Protein AF-A0A2P6NY40-F1 (afdb_monomer_lite)

Secondary structure (DSSP, 8-state):
--TT-HHHHHHHT-TTSEEE-TTGGGT---EEEHHHHHHHHHH-HHHHTHHHHHHHHHHHHHHHHHT-TT--PPP--

Radius of gyration: 21.32 Å; chains: 1; bounding box: 42×41×61 Å

Foldseek 3Di:
DDPPCPVVCLVPPFQFRWDAAPLVVVPGGDIGGNVCNVVCCVVPPSNVCVVVVVVVVVVVVVVVVVPPPPPDDDDDD

Structure (mmCIF, N/CA/C/O backbone):
data_AF-A0A2P6NY40-F1
#
_entry.id   AF-A0A2P6NY40-F1
#
loop_
_atom_site.group_PDB
_atom_site.id
_atom_site.type_symbol
_atom_site.label_atom_id
_atom_site.label_alt_id
_atom_site.label_comp_id
_atom_site.label_asym_id
_atom_site.label_entity_id
_atom_site.label_seq_id
_atom_site.pdbx_PDB_ins_code
_atom_site.Cartn_x
_atom_site.Cartn_y
_atom_site.Cartn_z
_atom_site.occupancy
_atom_site.B_iso_or_equiv
_atom_site.auth_seq_id
_atom_site.auth_comp_id
_atom_site.auth_asym_id
_atom_site.auth_atom_id
_atom_site.pdbx_PDB_model_num
ATOM 1 N N . MET A 1 1 ? 23.041 -12.943 -18.525 1.00 55.50 1 MET A N 1
ATOM 2 C CA . MET A 1 1 ? 21.800 -13.404 -17.861 1.00 55.50 1 MET A CA 1
ATOM 3 C C . MET A 1 1 ? 21.387 -14.729 -18.496 1.00 55.50 1 MET A C 1
ATOM 5 O O . MET A 1 1 ? 21.303 -14.775 -19.719 1.00 55.50 1 MET A O 1
ATOM 9 N N . LYS A 1 2 ? 21.228 -15.818 -17.726 1.00 63.66 2 LYS A N 1
ATOM 10 C CA . LYS A 1 2 ? 20.741 -17.102 -18.266 1.00 63.66 2 LYS A CA 1
ATOM 11 C C . LYS A 1 2 ? 19.237 -16.990 -18.529 1.00 63.66 2 LYS A C 1
ATOM 13 O O . LYS A 1 2 ? 18.497 -16.461 -17.710 1.00 63.66 2 LYS A O 1
ATOM 18 N N . ARG A 1 3 ? 18.794 -17.481 -19.687 1.00 63.25 3 ARG A N 1
ATOM 19 C CA . ARG A 1 3 ? 17.434 -17.311 -20.234 1.00 63.25 3 ARG A CA 1
ATOM 20 C C . ARG A 1 3 ? 16.323 -18.033 -19.433 1.00 63.25 3 ARG A C 1
ATOM 22 O O . ARG A 1 3 ? 15.169 -17.930 -19.818 1.00 63.25 3 ARG A O 1
ATOM 29 N N . GLY A 1 4 ? 16.662 -18.749 -18.351 1.00 64.00 4 GLY A N 1
ATOM 30 C CA . GLY A 1 4 ? 15.742 -19.586 -17.562 1.00 64.00 4 GLY A CA 1
ATOM 31 C C . GLY A 1 4 ? 15.313 -19.030 -16.197 1.00 64.00 4 GLY A C 1
ATOM 32 O O . GLY A 1 4 ? 14.373 -19.551 -15.614 1.00 64.00 4 GLY A O 1
ATOM 33 N N . ASP A 1 5 ? 15.934 -17.959 -15.696 1.00 78.00 5 ASP A N 1
ATOM 34 C CA . ASP A 1 5 ? 15.686 -17.461 -14.329 1.00 78.00 5 ASP A CA 1
ATOM 35 C C . ASP A 1 5 ? 14.667 -16.315 -14.267 1.00 78.00 5 ASP A C 1
ATOM 37 O O . ASP A 1 5 ? 14.694 -15.507 -13.340 1.00 78.00 5 ASP A O 1
ATOM 41 N N . LEU A 1 6 ? 13.767 -16.193 -15.249 1.00 79.31 6 LEU A N 1
ATOM 42 C CA . LEU A 1 6 ? 12.791 -15.098 -15.270 1.00 79.31 6 LEU A CA 1
ATOM 43 C C . LEU A 1 6 ? 11.902 -15.073 -14.008 1.00 79.31 6 LEU A C 1
ATOM 45 O O . LEU A 1 6 ? 11.795 -14.000 -13.411 1.00 79.31 6 LEU A O 1
ATOM 49 N N . PRO A 1 7 ? 11.337 -16.200 -13.525 1.00 84.81 7 PRO A N 1
ATOM 50 C CA . PRO A 1 7 ? 10.563 -16.201 -12.283 1.00 84.81 7 PRO A CA 1
ATOM 51 C C . PRO A 1 7 ? 11.413 -15.745 -11.091 1.00 84.81 7 PRO A C 1
ATOM 53 O O . PRO A 1 7 ? 11.067 -14.777 -10.414 1.00 84.81 7 PRO A O 1
ATOM 56 N N . SER A 1 8 ? 12.592 -16.345 -10.916 1.00 87.38 8 SER A N 1
ATOM 57 C CA . SER A 1 8 ? 13.539 -16.015 -9.845 1.00 87.38 8 SER A CA 1
ATOM 58 C C . SER A 1 8 ? 13.965 -14.541 -9.872 1.00 87.38 8 SER A C 1
ATOM 60 O O . SER A 1 8 ? 14.043 -13.884 -8.833 1.00 87.38 8 SER A O 1
ATOM 62 N N . HIS A 1 9 ? 14.201 -13.989 -11.063 1.00 87.31 9 HIS A N 1
ATOM 63 C CA . HIS A 1 9 ? 14.533 -12.584 -11.262 1.00 87.31 9 HIS A CA 1
ATOM 64 C C . HIS A 1 9 ? 13.356 -11.674 -10.903 1.00 87.31 9 HIS A C 1
ATOM 66 O O . HIS A 1 9 ? 13.535 -10.720 -10.147 1.00 87.31 9 HIS A O 1
ATOM 72 N N . THR A 1 10 ? 12.154 -11.956 -11.415 1.00 88.00 10 THR A N 1
ATOM 73 C CA . THR A 1 10 ? 10.959 -11.140 -11.134 1.00 88.00 10 THR A CA 1
ATOM 74 C C . THR A 1 10 ? 10.633 -11.096 -9.644 1.00 88.00 10 THR A C 1
ATOM 76 O O . THR A 1 10 ? 10.353 -10.022 -9.107 1.00 88.00 10 THR A O 1
ATOM 79 N N . GLN A 1 11 ? 10.775 -12.226 -8.950 1.00 87.25 11 GLN A N 1
ATOM 80 C CA . GLN A 1 11 ? 10.498 -12.332 -7.523 1.00 87.25 11 GLN A CA 1
ATOM 81 C C . GLN A 1 11 ? 11.514 -11.580 -6.654 1.00 87.25 11 GLN A C 1
ATOM 83 O O . GLN A 1 11 ? 11.113 -10.917 -5.695 1.00 87.25 11 GLN A O 1
ATOM 88 N N . ASN A 1 12 ? 12.806 -11.626 -6.998 1.00 86.25 12 ASN A N 1
ATOM 89 C CA . ASN A 1 12 ? 13.864 -11.187 -6.079 1.00 86.25 12 ASN A CA 1
ATOM 90 C C . ASN A 1 12 ? 14.589 -9.906 -6.505 1.00 86.25 12 ASN A C 1
ATOM 92 O O . ASN A 1 12 ? 14.995 -9.124 -5.650 1.00 86.25 12 ASN A O 1
ATOM 96 N N . ALA A 1 13 ? 14.758 -9.672 -7.807 1.00 87.25 13 ALA A N 1
ATOM 97 C CA . ALA A 1 13 ? 15.737 -8.703 -8.306 1.00 87.25 13 ALA A CA 1
ATOM 98 C C . ALA A 1 13 ? 15.177 -7.686 -9.306 1.00 87.25 13 ALA A C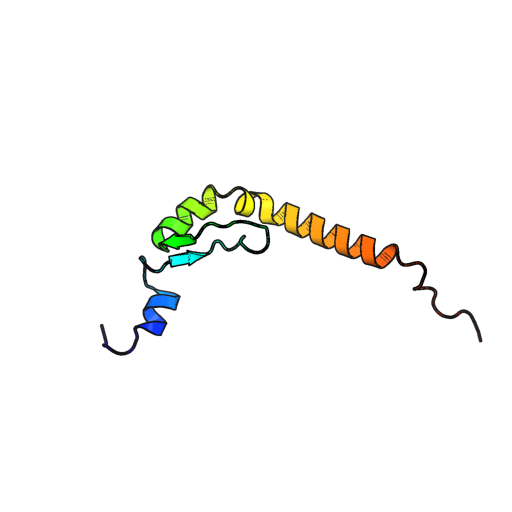 1
ATOM 100 O O . ALA A 1 13 ? 15.799 -6.651 -9.528 1.00 87.25 13 ALA A O 1
ATOM 101 N N . CYS A 1 14 ? 14.026 -7.950 -9.928 1.00 91.19 14 CYS A N 1
ATOM 102 C CA . CYS A 1 14 ? 13.503 -7.069 -10.963 1.00 91.19 14 CYS A CA 1
ATOM 103 C C . CYS A 1 14 ? 13.074 -5.720 -10.358 1.00 91.19 14 CYS A C 1
ATOM 105 O O . CYS A 1 14 ? 12.161 -5.694 -9.527 1.00 91.19 14 CYS A O 1
ATOM 107 N N . PRO A 1 15 ? 13.675 -4.588 -10.768 1.00 91.62 15 PRO A N 1
ATOM 108 C CA . PRO A 1 15 ? 13.338 -3.273 -10.219 1.00 91.62 15 PRO A CA 1
ATOM 109 C C . PRO A 1 15 ? 11.995 -2.741 -10.738 1.00 91.62 15 PRO A C 1
ATOM 111 O O . PRO A 1 15 ? 11.377 -1.886 -10.101 1.00 91.62 15 PRO A O 1
ATOM 114 N N . ASN A 1 16 ? 11.550 -3.243 -11.892 1.00 93.94 16 ASN A N 1
ATOM 115 C CA . ASN A 1 16 ? 10.347 -2.792 -12.591 1.00 93.94 16 ASN A CA 1
ATOM 116 C C . ASN A 1 16 ? 9.136 -3.698 -12.358 1.00 93.94 16 ASN A C 1
ATOM 118 O O . ASN A 1 16 ? 8.044 -3.368 -12.815 1.00 93.94 16 ASN A O 1
ATOM 122 N N . VAL A 1 17 ? 9.308 -4.817 -11.646 1.00 95.38 17 VAL A N 1
ATOM 123 C CA . VAL A 1 17 ? 8.180 -5.666 -11.255 1.00 95.38 17 VAL A CA 1
ATOM 124 C C . VAL A 1 17 ? 7.233 -4.877 -10.358 1.00 95.38 17 VAL A C 1
ATOM 126 O O . VAL A 1 17 ? 7.671 -4.111 -9.493 1.00 95.38 17 VAL A O 1
ATOM 129 N N . LEU A 1 18 ? 5.936 -5.052 -10.594 1.00 95.44 18 LEU A N 1
ATOM 130 C CA . LEU A 1 18 ? 4.903 -4.466 -9.758 1.00 95.44 18 LEU A CA 1
ATOM 131 C C . LEU A 1 18 ? 4.773 -5.294 -8.483 1.00 95.44 18 LEU A C 1
ATOM 133 O O . LEU A 1 18 ? 4.546 -6.501 -8.550 1.00 95.44 18 LEU A O 1
ATOM 137 N N . ILE A 1 19 ? 4.903 -4.636 -7.339 1.00 95.69 19 ILE A N 1
ATOM 138 C CA . ILE A 1 19 ? 4.693 -5.217 -6.018 1.00 95.69 19 ILE A CA 1
ATOM 139 C C . ILE A 1 19 ? 3.603 -4.447 -5.283 1.00 95.69 19 ILE A C 1
ATOM 141 O O . ILE A 1 19 ? 3.329 -3.283 -5.583 1.00 95.69 19 ILE A O 1
ATOM 145 N N . GLU A 1 20 ? 2.972 -5.123 -4.338 1.00 96.94 20 GLU A N 1
ATOM 146 C CA . GLU A 1 20 ? 1.945 -4.552 -3.474 1.00 96.94 20 GLU A CA 1
ATOM 147 C C . GLU A 1 20 ? 2.577 -4.015 -2.191 1.00 96.94 20 GLU A C 1
ATOM 149 O O . GLU A 1 20 ? 3.644 -4.469 -1.766 1.00 96.94 20 GLU A O 1
ATOM 154 N N . CYS A 1 21 ? 1.915 -3.046 -1.565 1.00 96.81 21 CYS A N 1
ATOM 155 C CA . CYS A 1 21 ? 2.321 -2.567 -0.254 1.00 96.81 21 CYS A CA 1
ATOM 156 C C . CYS A 1 21 ? 2.180 -3.671 0.804 1.00 96.81 21 CYS A C 1
ATOM 158 O O . CYS A 1 21 ? 1.168 -4.367 0.867 1.00 96.81 21 CYS A O 1
ATOM 160 N N . GLY A 1 22 ? 3.159 -3.781 1.707 1.00 93.88 22 GLY A N 1
ATOM 161 C CA . GLY A 1 22 ? 3.086 -4.707 2.844 1.00 93.88 22 GLY A CA 1
ATOM 162 C C . GLY A 1 22 ? 1.929 -4.423 3.813 1.00 93.88 22 GLY A C 1
ATOM 163 O O . GLY A 1 22 ? 1.593 -5.286 4.613 1.00 93.88 22 GLY A O 1
ATOM 164 N N . SER A 1 23 ? 1.314 -3.238 3.726 1.00 95.44 23 SER A N 1
ATOM 165 C CA . SER A 1 23 ? 0.125 -2.840 4.488 1.00 95.44 23 SER A CA 1
ATOM 166 C C . SER A 1 23 ? -1.199 -3.068 3.748 1.00 95.44 23 SER A C 1
ATOM 168 O O . SER A 1 23 ? -2.218 -2.463 4.091 1.00 95.44 23 SER A O 1
ATOM 170 N N . ARG A 1 24 ? -1.220 -3.937 2.733 1.00 95.44 24 ARG A N 1
ATOM 171 C CA . ARG A 1 24 ? -2.452 -4.292 2.013 1.00 95.44 24 ARG A CA 1
ATOM 172 C C . ARG A 1 24 ? -3.505 -4.955 2.907 1.00 95.44 24 ARG A C 1
ATOM 174 O O . ARG A 1 24 ? -4.690 -4.676 2.780 1.00 95.44 24 ARG A O 1
ATOM 181 N N . ASP A 1 25 ? -3.073 -5.752 3.879 1.00 92.38 25 ASP A N 1
ATOM 182 C CA . ASP A 1 25 ? -3.905 -6.386 4.917 1.00 92.38 25 ASP A CA 1
ATOM 183 C C . ASP A 1 25 ? -4.628 -5.391 5.849 1.00 92.38 25 ASP A C 1
ATOM 185 O O . ASP A 1 25 ? -5.580 -5.747 6.550 1.00 92.38 25 ASP A O 1
ATOM 189 N N . ILE A 1 26 ? -4.176 -4.137 5.874 1.00 91.81 26 ILE A N 1
ATOM 190 C CA . ILE A 1 26 ? -4.779 -3.042 6.642 1.00 91.81 26 ILE A CA 1
ATOM 191 C C . ILE A 1 26 ? -5.302 -1.917 5.735 1.00 91.81 26 ILE A C 1
ATOM 193 O O . ILE A 1 26 ? -5.504 -0.797 6.201 1.00 91.81 26 ILE A O 1
ATOM 197 N N . GLY A 1 27 ? -5.538 -2.221 4.454 1.00 91.62 27 GLY A N 1
ATOM 198 C CA . GLY A 1 27 ? -6.284 -1.362 3.531 1.00 91.62 27 GLY A CA 1
ATOM 199 C C . GLY A 1 27 ? -5.448 -0.463 2.622 1.00 91.62 27 GLY A C 1
ATOM 200 O O . GLY A 1 27 ? -6.000 0.456 2.032 1.00 91.62 27 GLY A O 1
ATOM 201 N N . CYS A 1 28 ? -4.134 -0.679 2.501 1.00 96.50 28 CYS A N 1
ATOM 202 C CA . CYS A 1 28 ? -3.351 0.041 1.497 1.00 96.50 28 CYS A CA 1
ATOM 203 C C . CYS A 1 28 ? -3.487 -0.609 0.111 1.00 96.50 28 CYS A C 1
ATOM 205 O O . CYS A 1 28 ? -2.980 -1.709 -0.108 1.00 96.50 28 CYS A O 1
ATOM 207 N N . ASP A 1 29 ? -4.072 0.111 -0.846 1.00 96.81 29 ASP A N 1
ATOM 208 C CA . ASP A 1 29 ? -4.263 -0.364 -2.228 1.00 96.81 29 ASP A CA 1
ATOM 209 C C . ASP A 1 29 ? -3.091 -0.041 -3.170 1.00 96.81 29 ASP A C 1
ATOM 211 O O . ASP A 1 29 ? -3.180 -0.200 -4.390 1.00 96.81 29 ASP A O 1
ATOM 215 N N . TRP A 1 30 ? -1.965 0.431 -2.630 1.00 97.38 30 TRP A N 1
ATOM 216 C CA . TRP A 1 30 ? -0.821 0.788 -3.457 1.00 97.38 30 TRP A CA 1
ATOM 217 C C . TRP A 1 30 ? -0.207 -0.446 -4.130 1.00 97.38 30 TRP A C 1
ATOM 219 O O . TRP A 1 30 ? 0.153 -1.435 -3.482 1.00 97.38 30 TRP A O 1
ATOM 229 N N . LYS A 1 31 ? -0.024 -0.332 -5.447 1.00 97.31 31 LYS A N 1
ATOM 230 C CA . LYS A 1 31 ? 0.688 -1.285 -6.295 1.00 97.31 31 LYS A CA 1
ATOM 231 C C . LYS A 1 31 ? 1.596 -0.516 -7.243 1.00 97.31 31 LYS A C 1
ATOM 233 O O . LYS A 1 31 ? 1.133 0.331 -8.004 1.00 97.31 31 LYS A O 1
ATOM 238 N N . GLY A 1 32 ? 2.890 -0.809 -7.221 1.00 96.12 32 GLY A N 1
ATOM 239 C CA . GLY A 1 32 ? 3.864 -0.047 -7.995 1.00 96.12 32 GLY A CA 1
ATOM 240 C C . GLY A 1 32 ? 5.187 -0.769 -8.184 1.00 96.12 32 GLY A C 1
ATOM 241 O O . GLY A 1 32 ? 5.396 -1.875 -7.696 1.00 96.12 32 GLY A O 1
ATOM 242 N N . GLN A 1 33 ? 6.088 -0.149 -8.941 1.00 97.12 33 GLN A N 1
ATOM 243 C CA . GLN A 1 33 ? 7.392 -0.733 -9.252 1.00 97.12 33 GLN A CA 1
ATOM 244 C C . GLN A 1 33 ? 8.240 -0.893 -7.984 1.00 97.12 33 GLN A C 1
ATOM 246 O O . GLN A 1 33 ? 8.271 0.006 -7.140 1.00 97.12 33 GLN A O 1
ATOM 251 N N . ARG A 1 34 ? 8.987 -1.999 -7.878 1.00 95.81 34 ARG A N 1
ATOM 252 C CA . ARG A 1 34 ? 9.841 -2.310 -6.717 1.00 95.81 34 ARG A CA 1
ATOM 253 C C . ARG A 1 34 ? 10.756 -1.157 -6.307 1.00 95.81 34 ARG A C 1
ATOM 255 O O . ARG A 1 34 ? 10.871 -0.876 -5.120 1.00 95.81 34 ARG A O 1
ATOM 262 N N . HIS A 1 35 ? 11.377 -0.460 -7.254 1.00 94.81 35 HIS A N 1
ATOM 263 C CA . HIS A 1 35 ? 12.263 0.663 -6.922 1.00 94.81 35 HIS A CA 1
ATOM 264 C C . HIS A 1 35 ? 11.525 1.869 -6.305 1.00 94.81 35 HIS A C 1
ATOM 266 O O . HIS A 1 35 ? 12.116 2.613 -5.531 1.00 94.81 35 HIS A O 1
ATOM 272 N N . LYS A 1 36 ? 10.226 2.043 -6.588 1.00 96.19 36 LYS A N 1
ATOM 273 C CA . LYS A 1 36 ? 9.381 3.098 -5.995 1.00 96.19 36 LYS A CA 1
ATOM 274 C C . LYS A 1 36 ? 8.800 2.702 -4.639 1.00 96.19 36 LYS A C 1
ATOM 276 O O . LYS A 1 36 ? 8.307 3.557 -3.910 1.00 96.19 36 LYS A O 1
ATOM 281 N N . HIS A 1 37 ? 8.869 1.421 -4.282 1.00 96.06 37 HIS A N 1
ATOM 282 C CA . HIS A 1 37 ? 8.313 0.914 -3.030 1.00 96.06 37 HIS A CA 1
ATOM 283 C C . HIS A 1 37 ? 8.996 1.505 -1.796 1.00 96.06 37 HIS A C 1
ATOM 285 O O . HIS A 1 37 ? 8.327 1.717 -0.795 1.00 96.06 37 HIS A O 1
ATOM 291 N N . ALA A 1 38 ? 10.298 1.807 -1.856 1.00 94.50 38 ALA A N 1
ATOM 292 C CA . ALA A 1 38 ? 11.000 2.434 -0.735 1.00 94.50 38 ALA A CA 1
ATOM 293 C C . ALA A 1 38 ? 10.419 3.818 -0.398 1.00 94.50 38 ALA A C 1
ATOM 295 O O . ALA A 1 38 ? 10.124 4.079 0.764 1.00 94.50 38 ALA A O 1
ATOM 296 N N . VAL A 1 39 ? 10.179 4.644 -1.423 1.00 96.31 39 VAL A N 1
ATOM 297 C CA . VAL A 1 39 ? 9.565 5.978 -1.286 1.00 96.31 39 VAL A CA 1
ATOM 298 C C . VAL A 1 39 ? 8.125 5.861 -0.794 1.00 96.31 39 VAL A C 1
ATOM 300 O O . VAL A 1 39 ? 7.741 6.489 0.187 1.00 96.31 39 VAL A O 1
ATOM 303 N N . HIS A 1 40 ? 7.336 4.974 -1.409 1.00 96.75 40 HIS A N 1
ATOM 304 C CA . HIS A 1 40 ? 5.980 4.714 -0.935 1.00 96.75 40 HIS A CA 1
ATOM 305 C C . HIS A 1 40 ? 5.972 4.273 0.535 1.00 96.75 40 HIS A C 1
ATOM 307 O O . HIS A 1 40 ? 5.163 4.757 1.315 1.00 96.75 40 HIS A O 1
ATOM 313 N N . ARG A 1 41 ? 6.877 3.378 0.944 1.00 95.31 41 ARG A N 1
ATOM 314 C CA . ARG A 1 41 ? 6.930 2.859 2.314 1.00 95.31 41 ARG A CA 1
ATOM 315 C C . ARG A 1 41 ? 7.194 3.956 3.348 1.00 95.31 41 ARG A C 1
ATOM 317 O O . ARG A 1 41 ? 6.632 3.856 4.434 1.00 95.31 41 ARG A O 1
ATOM 324 N N . SER A 1 42 ? 8.015 4.962 3.035 1.00 95.12 42 SER A N 1
ATOM 325 C CA . SER A 1 42 ? 8.274 6.091 3.942 1.00 95.12 42 SER A CA 1
ATOM 326 C C . SER A 1 42 ? 7.103 7.064 4.062 1.00 95.12 42 SER A C 1
ATOM 328 O O . SER A 1 42 ? 6.981 7.729 5.083 1.00 95.12 42 SER A O 1
ATOM 330 N N . GLU A 1 43 ? 6.239 7.137 3.049 1.00 95.94 43 GLU A N 1
ATOM 331 C CA . GLU A 1 43 ? 5.146 8.119 2.976 1.00 95.94 43 GLU A CA 1
ATOM 332 C C . GLU A 1 43 ? 3.760 7.497 3.199 1.00 95.94 43 GLU A C 1
ATOM 334 O O . GLU A 1 43 ? 2.776 8.205 3.397 1.00 95.94 43 GLU A O 1
ATOM 339 N N . CYS A 1 44 ? 3.655 6.168 3.162 1.00 96.25 44 CYS A N 1
ATOM 340 C CA . CYS A 1 44 ? 2.387 5.462 3.254 1.00 96.25 44 CYS A CA 1
ATOM 341 C C . CYS A 1 44 ? 1.793 5.582 4.666 1.00 96.25 44 CYS A C 1
ATOM 343 O O . CYS A 1 44 ? 2.361 5.016 5.610 1.00 96.25 44 CYS A O 1
ATOM 345 N N . PRO A 1 45 ? 0.602 6.195 4.824 1.00 95.62 45 PRO A N 1
ATOM 346 C CA . PRO A 1 45 ? -0.050 6.325 6.126 1.00 95.62 45 PRO A CA 1
ATOM 347 C C . PRO A 1 45 ? -0.299 4.969 6.791 1.00 95.62 45 PRO A C 1
ATOM 349 O O . PRO A 1 45 ? -0.111 4.815 7.993 1.00 95.62 45 PRO A O 1
ATOM 352 N N . HIS A 1 46 ? -0.640 3.947 6.001 1.00 95.62 46 HIS A N 1
ATOM 353 C CA . HIS A 1 46 ? -0.853 2.593 6.509 1.00 95.62 46 HIS A CA 1
ATOM 354 C C . HIS A 1 46 ? 0.454 1.913 6.931 1.00 95.62 46 HIS A C 1
ATOM 356 O O . HIS A 1 46 ? 0.423 1.016 7.763 1.00 95.62 46 HIS A O 1
ATOM 362 N N . CYS A 1 47 ? 1.609 2.276 6.365 1.00 93.81 47 CYS A N 1
ATOM 363 C CA . CYS A 1 47 ? 2.902 1.779 6.846 1.00 93.81 47 CYS A CA 1
ATOM 364 C C . CYS A 1 47 ? 3.281 2.445 8.169 1.00 93.81 47 CYS A C 1
ATOM 366 O O . CYS A 1 47 ? 3.733 1.754 9.079 1.00 93.81 47 CYS A O 1
ATOM 368 N N . ILE A 1 48 ? 3.053 3.756 8.276 1.00 94.56 48 ILE A N 1
ATOM 369 C CA . ILE A 1 48 ? 3.326 4.550 9.479 1.00 94.56 48 ILE A CA 1
ATOM 370 C C . ILE A 1 48 ? 2.465 4.057 10.650 1.00 94.56 48 ILE A C 1
ATOM 372 O O . ILE A 1 48 ? 2.991 3.741 11.710 1.00 94.56 48 ILE A O 1
ATOM 376 N N . LEU A 1 49 ? 1.159 3.892 10.432 1.00 93.38 49 LEU A N 1
ATOM 377 C CA . LEU A 1 49 ? 0.196 3.476 11.460 1.00 93.38 49 LEU A CA 1
ATOM 378 C C . LEU A 1 49 ? 0.139 1.957 11.677 1.00 93.38 49 LEU A C 1
ATOM 380 O O . LEU A 1 49 ? -0.674 1.474 12.467 1.00 93.38 49 LEU A O 1
ATOM 384 N N . ARG A 1 50 ? 0.958 1.170 10.962 1.00 91.56 50 ARG A N 1
ATOM 385 C CA . ARG A 1 50 ? 0.828 -0.294 10.944 1.00 91.56 50 ARG A CA 1
ATOM 386 C C . ARG A 1 50 ? 0.890 -0.893 12.345 1.00 91.56 50 ARG A C 1
ATOM 388 O O . ARG A 1 50 ? 0.074 -1.751 12.667 1.00 91.56 50 ARG A O 1
ATOM 395 N N . GLN A 1 51 ? 1.860 -0.472 13.154 1.00 91.00 51 GLN A N 1
ATOM 396 C CA . GLN A 1 51 ? 2.054 -1.032 14.494 1.00 91.00 51 GLN A CA 1
ATOM 397 C C . GLN A 1 51 ? 0.853 -0.750 15.400 1.00 91.00 51 GLN A C 1
ATOM 399 O O . GLN A 1 51 ? 0.350 -1.674 16.038 1.00 91.00 51 GLN A O 1
ATOM 404 N N . ASP A 1 52 ? 0.338 0.480 15.376 1.00 92.38 52 ASP A N 1
ATOM 405 C CA . ASP A 1 52 ? -0.821 0.879 16.176 1.00 92.38 52 ASP A CA 1
ATOM 406 C C . ASP A 1 52 ? -2.083 0.126 15.749 1.00 92.38 52 ASP A C 1
ATOM 408 O O . ASP A 1 52 ? -2.798 -0.419 16.586 1.00 92.38 52 ASP A O 1
ATOM 412 N N . ILE A 1 53 ? -2.325 -0.000 14.439 1.00 89.81 53 ILE A N 1
ATOM 413 C CA . ILE A 1 53 ? -3.470 -0.754 13.909 1.00 89.81 53 ILE A CA 1
ATOM 414 C C . ILE A 1 53 ? -3.386 -2.232 14.309 1.00 89.81 53 ILE A C 1
ATOM 416 O O . ILE A 1 53 ? -4.399 -2.820 14.691 1.00 89.81 53 ILE A O 1
ATOM 420 N N . LEU A 1 54 ? -2.204 -2.851 14.227 1.00 89.69 54 LEU A N 1
ATOM 421 C CA . LEU A 1 54 ? -2.025 -4.251 14.621 1.00 89.69 54 LEU A CA 1
ATOM 422 C C . LEU A 1 54 ? -2.235 -4.452 16.126 1.00 89.69 54 LEU A C 1
ATOM 424 O O . LEU A 1 54 ? -2.867 -5.435 16.511 1.00 89.69 54 LEU A O 1
ATOM 428 N N . LYS A 1 55 ? -1.775 -3.509 16.955 1.00 91.06 55 LYS A N 1
ATOM 429 C CA . LYS A 1 55 ? -2.011 -3.516 18.401 1.00 91.06 55 LYS A CA 1
ATOM 430 C C . LYS A 1 55 ? -3.498 -3.367 18.734 1.00 91.06 55 LYS A C 1
ATOM 432 O O . LYS A 1 55 ? -4.040 -4.169 19.481 1.00 91.06 55 LYS A O 1
ATOM 437 N N . LEU A 1 56 ? -4.192 -2.413 18.115 1.00 89.31 56 LEU A N 1
ATOM 438 C CA . LEU A 1 56 ? -5.634 -2.237 18.314 1.00 89.31 56 LEU A CA 1
ATOM 439 C C . LEU A 1 56 ? -6.427 -3.468 17.855 1.00 89.31 56 LEU A C 1
ATOM 441 O O . LEU A 1 56 ? -7.397 -3.862 18.501 1.00 89.31 56 LEU A O 1
ATOM 445 N N . LYS A 1 57 ? -6.021 -4.111 16.751 1.00 86.25 57 LYS A N 1
ATOM 446 C CA . LYS A 1 57 ? -6.635 -5.364 16.286 1.00 86.25 57 LYS A CA 1
ATOM 447 C C . LYS A 1 57 ? -6.406 -6.514 17.267 1.00 86.25 57 LYS A C 1
ATOM 449 O O . LYS A 1 57 ? -7.342 -7.281 17.486 1.00 86.25 57 LYS A O 1
ATOM 454 N N . SER A 1 58 ? -5.208 -6.649 17.841 1.00 83.81 58 SER A N 1
ATOM 455 C CA . SER A 1 58 ? -4.933 -7.702 18.823 1.00 83.81 58 SER A CA 1
ATOM 456 C C . SER A 1 58 ? -5.694 -7.460 20.124 1.00 83.81 58 SER A C 1
ATOM 458 O O . SER A 1 58 ? -6.352 -8.375 20.604 1.00 83.81 58 SER A O 1
ATOM 460 N N . GLU A 1 59 ? -5.701 -6.235 20.650 1.00 83.94 59 GLU A N 1
ATOM 461 C CA . GLU A 1 59 ? -6.469 -5.858 21.844 1.00 83.94 59 GLU A CA 1
ATOM 462 C C . GLU A 1 59 ? -7.970 -6.078 21.641 1.00 83.94 59 GLU A C 1
ATOM 464 O O . GLU A 1 59 ? -8.621 -6.702 22.476 1.00 83.94 59 GLU A O 1
ATOM 469 N N . ARG A 1 60 ? -8.516 -5.668 20.488 1.00 78.94 60 ARG A N 1
ATOM 470 C CA . ARG A 1 60 ? -9.907 -5.959 20.122 1.00 78.94 60 ARG A CA 1
ATOM 471 C C . ARG A 1 60 ? -10.174 -7.462 20.058 1.00 78.94 60 ARG A C 1
ATOM 473 O O . ARG A 1 60 ? -11.224 -7.898 20.513 1.00 78.94 60 ARG A O 1
ATOM 480 N N . TYR A 1 61 ? -9.267 -8.250 19.483 1.00 75.94 61 TYR A N 1
ATOM 481 C CA . TYR A 1 61 ? -9.407 -9.707 19.447 1.00 75.94 61 TYR A CA 1
ATOM 482 C C . TYR A 1 61 ? -9.430 -10.306 20.859 1.00 75.94 61 TYR A C 1
ATOM 484 O O . TYR A 1 61 ? -10.283 -11.142 21.137 1.00 75.94 61 TYR A O 1
ATOM 492 N N . TYR A 1 62 ? -8.567 -9.836 21.768 1.00 68.19 62 TYR A N 1
ATOM 493 C CA . TYR A 1 62 ? -8.604 -10.256 23.169 1.00 68.19 62 TYR A CA 1
ATOM 494 C C . TYR A 1 62 ? -9.928 -9.883 23.837 1.00 68.19 62 TYR A C 1
ATOM 496 O O . TYR A 1 62 ? -10.559 -10.762 24.408 1.00 68.19 62 TYR A O 1
ATOM 504 N N . LEU A 1 63 ? -10.404 -8.642 23.707 1.00 64.00 63 LEU A N 1
ATOM 505 C CA . LEU A 1 63 ? -11.692 -8.229 24.281 1.00 64.00 63 LEU A CA 1
ATOM 506 C C . LEU A 1 63 ? -12.859 -9.079 23.752 1.00 64.00 63 LEU A C 1
ATOM 508 O O . LEU A 1 63 ? -13.637 -9.605 24.538 1.00 64.00 63 LEU A O 1
ATOM 512 N N . LEU A 1 64 ? -12.913 -9.336 22.439 1.00 67.44 64 LEU A N 1
ATOM 513 C CA . LEU A 1 64 ? -13.925 -10.221 21.842 1.00 67.44 64 LEU A CA 1
ATOM 514 C C . LEU A 1 64 ? -13.872 -11.666 22.375 1.00 67.44 64 LEU A C 1
ATOM 516 O O . LEU A 1 64 ? -14.894 -12.349 22.353 1.00 67.44 64 LEU A O 1
ATOM 520 N N . LEU A 1 65 ? -12.709 -12.145 22.829 1.00 60.94 65 LEU A N 1
ATOM 521 C CA . LEU A 1 65 ? -12.567 -13.459 23.463 1.00 60.94 65 LEU A CA 1
ATOM 522 C C . LEU A 1 65 ? -12.940 -13.452 24.953 1.00 60.94 65 LEU A C 1
ATOM 524 O O . LEU A 1 65 ? -13.427 -14.468 25.447 1.00 60.9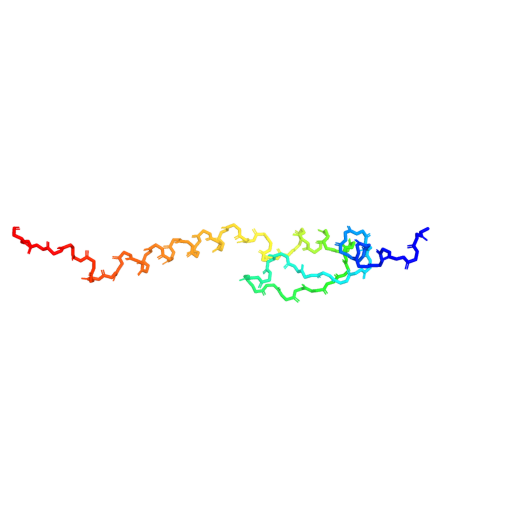4 65 LEU A O 1
ATOM 528 N N . VAL A 1 66 ? -12.702 -12.349 25.673 1.00 59.94 66 VAL A N 1
ATOM 529 C CA . VAL A 1 66 ? -12.983 -12.246 27.119 1.00 59.94 66 VAL A CA 1
ATOM 530 C C . VAL A 1 66 ? -14.456 -11.909 27.394 1.00 59.94 66 VAL A C 1
ATOM 532 O O . VAL A 1 66 ? -15.008 -12.382 28.382 1.00 59.94 66 VAL A O 1
ATOM 535 N N . ASP A 1 67 ? -15.132 -11.197 26.489 1.00 55.66 67 ASP A N 1
ATOM 536 C CA . ASP A 1 67 ? -16.559 -10.853 26.599 1.00 55.66 67 ASP A CA 1
ATOM 537 C C . ASP A 1 67 ? -17.517 -11.993 26.184 1.00 55.66 67 ASP A C 1
ATOM 539 O O . ASP A 1 67 ? -18.708 -11.763 25.964 1.00 55.66 67 ASP A O 1
ATOM 543 N N . CYS A 1 68 ? -17.043 -13.240 26.072 1.00 50.41 68 CYS A N 1
ATOM 544 C CA . CYS A 1 68 ? -17.920 -14.392 25.863 1.00 50.41 68 CYS A CA 1
ATOM 545 C C . CYS A 1 68 ? -18.342 -15.006 27.217 1.00 50.41 68 CYS A C 1
ATOM 547 O O . CYS A 1 68 ? -17.564 -15.762 27.806 1.00 50.41 68 CYS A O 1
ATOM 549 N N . PRO A 1 69 ? -19.582 -14.785 27.706 1.00 58.44 69 PRO A N 1
ATOM 550 C CA . PRO A 1 69 ? -20.084 -15.386 28.949 1.00 58.44 69 PRO A CA 1
ATOM 551 C C . PRO A 1 69 ? -20.266 -16.916 28.889 1.00 58.44 69 PRO A C 1
ATOM 553 O O . PRO A 1 69 ? -20.772 -17.504 29.839 1.00 58.44 69 PRO A O 1
ATOM 556 N N . LEU A 1 70 ? -19.862 -17.583 27.800 1.00 53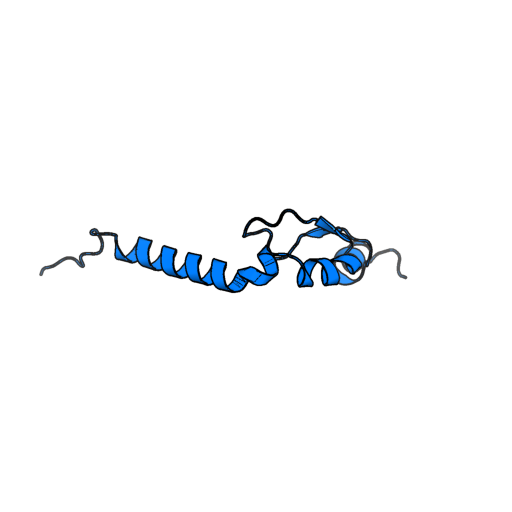.53 70 LEU A N 1
ATOM 557 C CA . LEU A 1 70 ? -19.892 -19.044 27.673 1.00 53.53 70 LEU A CA 1
ATOM 558 C C . LEU A 1 70 ? -18.595 -19.732 28.111 1.00 53.53 70 LEU A C 1
ATOM 560 O O . LEU A 1 70 ? -18.547 -20.958 28.110 1.00 53.53 70 LEU A O 1
ATOM 564 N N . ASN A 1 71 ? -17.566 -18.991 28.529 1.00 58.09 71 ASN A N 1
ATOM 565 C CA . ASN A 1 71 ? -16.354 -19.595 29.084 1.00 58.09 71 ASN A CA 1
ATOM 566 C C . ASN A 1 71 ? -16.446 -19.758 30.610 1.00 58.09 71 ASN A C 1
ATOM 568 O O . ASN A 1 71 ? -15.521 -19.428 31.350 1.00 58.09 71 ASN A O 1
ATOM 572 N N . VAL A 1 72 ? -17.598 -20.241 31.088 1.00 60.59 72 VAL A N 1
ATOM 573 C CA . VAL A 1 72 ? -17.717 -20.737 32.458 1.00 60.59 72 VAL A CA 1
ATOM 574 C C . VAL A 1 72 ? -17.123 -22.148 32.441 1.00 60.59 72 VAL A C 1
ATOM 576 O O . VAL A 1 72 ? -17.695 -23.018 31.778 1.00 60.59 72 VAL A O 1
ATOM 579 N N . PRO A 1 73 ? -15.981 -22.417 33.105 1.00 62.09 73 PRO A N 1
ATOM 580 C CA . PRO A 1 73 ? -15.572 -23.798 33.321 1.00 62.09 73 PRO A CA 1
ATOM 581 C C . PRO A 1 73 ? -16.724 -24.517 34.041 1.00 62.09 73 PRO A C 1
ATOM 583 O O . PRO A 1 73 ? -17.312 -23.923 34.950 1.00 62.09 73 PRO A O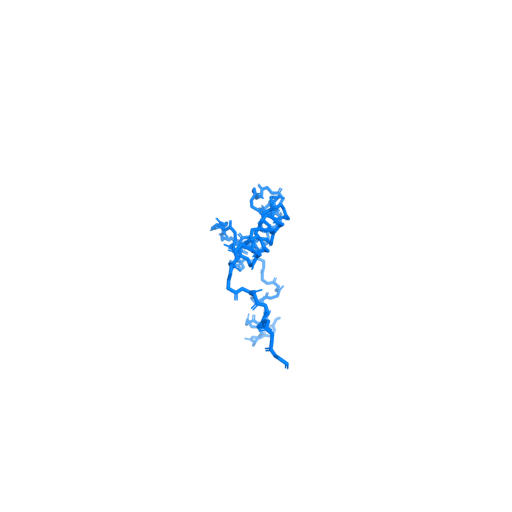 1
ATOM 586 N N . PRO A 1 74 ? -17.100 -25.746 33.642 1.00 51.34 74 PRO A N 1
ATOM 587 C CA . PRO A 1 74 ? -18.202 -26.441 34.287 1.00 51.34 74 PRO A CA 1
ATOM 588 C C . PRO A 1 74 ? -17.910 -26.562 35.786 1.00 51.34 74 PRO A C 1
ATOM 590 O O . PRO A 1 74 ? -16.914 -27.157 36.197 1.00 51.34 74 PRO A O 1
ATOM 593 N N . ALA A 1 75 ? -18.765 -25.938 36.596 1.00 55.88 75 ALA A N 1
ATOM 594 C CA . ALA A 1 7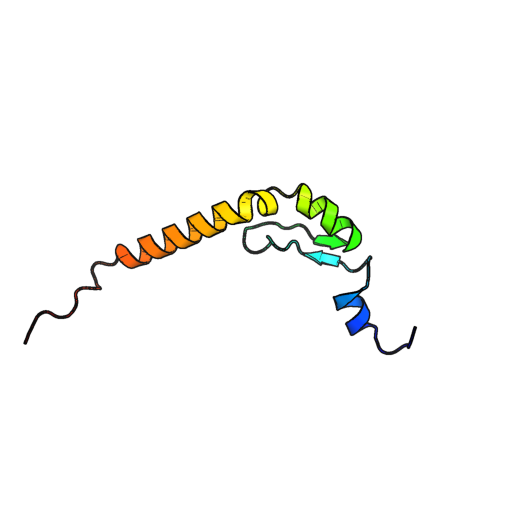5 ? -18.776 -26.126 38.034 1.00 55.88 75 ALA A CA 1
ATOM 595 C C . ALA A 1 75 ? -19.413 -27.490 38.343 1.00 55.88 75 ALA A C 1
ATOM 597 O O . ALA A 1 75 ? -20.560 -27.731 37.969 1.00 55.88 75 ALA A O 1
ATOM 598 N N . GLY A 1 76 ? -18.678 -28.341 39.058 1.00 55.34 76 GLY A N 1
ATOM 599 C CA . GLY A 1 76 ? -19.145 -29.635 39.575 1.00 55.34 76 GLY A CA 1
ATOM 600 C C . GLY A 1 76 ? -18.735 -30.809 38.679 1.00 55.34 76 GLY A C 1
ATOM 601 O O . GLY A 1 76 ? -18.870 -30.739 37.463 1.00 55.34 76 GLY A O 1
ATOM 602 N N . THR A 1 77 ? -18.207 -31.918 39.202 1.00 45.00 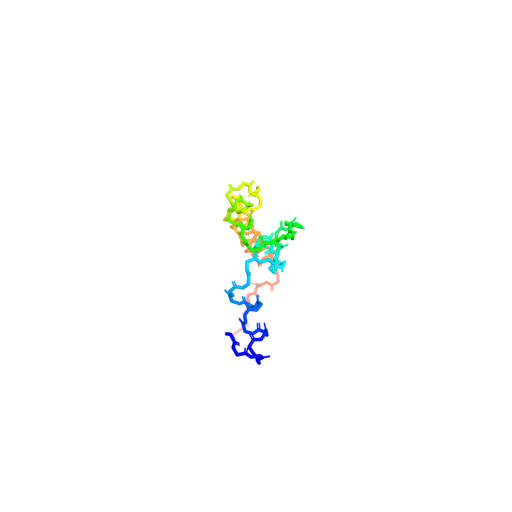77 THR A N 1
ATOM 603 C CA . THR A 1 77 ? -18.373 -32.520 40.542 1.00 45.00 77 THR A CA 1
ATOM 604 C C . THR A 1 77 ? -17.135 -33.328 40.904 1.00 45.00 77 THR A C 1
ATOM 606 O O . THR A 1 77 ? -16.509 -33.860 39.960 1.00 45.00 77 THR A O 1
#

Organism: NCBI:txid1890364

pLDDT: mean 83.21, std 15.53, range [45.0, 97.38]

Sequence (77 aa):
MKRGDLPSHTQNACPNVLIECGSRDIGCDWKGQRHKHAVHRSECPHCILRQDILKLKSERYYLLLVDCPLNVPPAGT